Protein AF-A0A7J8XML4-F1 (afdb_monomer_lite)

pLDDT: mean 93.56, std 6.71, range [68.38, 98.56]

Radius of gyration: 16.43 Å; chains: 1; bounding box: 38×36×46 Å

Sequence (123 aa):
MTSSTSIDLNLARKEMVILGTQYAGEMKKGLFSVMHYLMPKRQILSLHSGCNKGIDGDVALFFGLSGTGKTTLSTDHNRYLIGDDEHCWSDYGVSNIEGGCYAKCIDLSREKEPDIWNAIKFG

Secondary structure (DSSP, 8-state):
--SS-EEEEETTTTEEEEES---THHHHHHHHHHHHHHTGGGT-EEEEEEEEE-TTS-EEEEE--TTSSHHHHH--TTSEEEESSEEEEETTEEEES-SS-----TT--TTT-HHHHHH-S--

InterPro domains:
  IPR001272 Phosphoenolpyruvate carboxykinase, ATP-utilising [PF01293] (1-123)
  IPR001272 Phosphoenolpyruvate carboxykinase, ATP-utilising [PTHR30031] (1-123)
  IPR008210 Phosphoenolpyruvate carboxykinase, N-terminal [G3DSA:3.40.449.10] (1-42)
  IPR008210 Phosphoenolpyruvate carboxykinase, N-terminal [SSF68923] (1-42)
  IPR013035 Phosphoenolpyruvate carboxykinase, C-terminal [G3DSA:3.90.228.20] (44-123)
  IPR015994 Phosphoenolpyruvate carboxykinase (ATP), conserved site [PS00532] (81-96)

Structure (mmCIF, N/CA/C/O backbone):
data_AF-A0A7J8XML4-F1
#
_entry.id   AF-A0A7J8XML4-F1
#
loop_
_atom_site.group_PDB
_atom_site.id
_atom_site.type_symbol
_atom_site.label_atom_id
_atom_site.label_alt_id
_atom_site.label_comp_id
_atom_site.label_asym_id
_atom_site.label_entity_id
_atom_site.label_seq_id
_atom_site.pdbx_PDB_ins_code
_atom_site.Cartn_x
_atom_site.Cartn_y
_atom_site.Cartn_z
_atom_site.occupancy
_atom_site.B_iso_or_equiv
_atom_site.auth_seq_id
_atom_site.auth_comp_id
_atom_site.auth_asym_id
_atom_site.auth_atom_id
_atom_site.pdbx_PDB_model_num
ATOM 1 N N . MET A 1 1 ? -8.843 7.989 26.171 1.00 69.69 1 MET A N 1
ATOM 2 C CA . MET A 1 1 ? -8.090 8.244 24.926 1.00 69.69 1 MET A CA 1
ATOM 3 C C . MET A 1 1 ? -6.627 8.442 25.279 1.00 69.69 1 MET A C 1
ATOM 5 O O . MET A 1 1 ? -6.361 9.053 26.306 1.00 69.69 1 MET A O 1
ATOM 9 N N . THR A 1 2 ? -5.709 7.879 24.494 1.00 92.88 2 THR A N 1
ATOM 10 C CA . THR A 1 2 ? -4.253 7.933 24.738 1.00 92.88 2 THR A CA 1
ATOM 11 C C . THR A 1 2 ? -3.593 9.198 24.177 1.00 92.88 2 THR A C 1
ATOM 13 O O . THR A 1 2 ? -2.471 9.511 24.556 1.00 92.88 2 THR A O 1
ATOM 16 N N . SER A 1 3 ? -4.281 9.937 23.298 1.00 96.94 3 SER A N 1
ATOM 17 C CA . SER A 1 3 ? -3.847 11.227 22.749 1.00 96.94 3 SER A CA 1
ATOM 18 C C . SER A 1 3 ? -5.055 12.051 22.267 1.00 96.94 3 SER A C 1
ATOM 20 O O . SER A 1 3 ? -6.198 11.614 22.417 1.00 96.94 3 SER A O 1
ATOM 22 N N . SER A 1 4 ? -4.807 13.226 21.679 1.00 97.06 4 SER A N 1
ATOM 23 C CA . SER A 1 4 ? -5.808 14.020 20.946 1.00 97.06 4 SER A CA 1
ATOM 24 C C . SER A 1 4 ? -6.129 13.479 19.541 1.00 97.06 4 SER A C 1
ATOM 26 O O . SER A 1 4 ? -6.974 14.046 18.854 1.00 97.06 4 SER A O 1
ATOM 28 N N . THR A 1 5 ? -5.453 12.412 19.105 1.00 98.00 5 THR A N 1
ATOM 29 C CA . THR A 1 5 ? -5.635 11.748 17.805 1.00 98.00 5 THR A CA 1
ATOM 30 C C . THR A 1 5 ? -6.314 10.390 17.984 1.00 98.00 5 THR A C 1
ATOM 32 O O . THR A 1 5 ? -5.935 9.625 18.879 1.00 98.00 5 THR A O 1
ATOM 35 N N . SER A 1 6 ? -7.285 10.072 17.124 1.00 97.69 6 SER A N 1
ATOM 36 C CA . SER A 1 6 ? -7.911 8.746 17.043 1.00 97.69 6 SER A CA 1
ATOM 37 C C . SER A 1 6 ? -8.223 8.356 15.598 1.00 97.69 6 SER A C 1
ATOM 39 O O . SER A 1 6 ? -8.556 9.200 14.762 1.00 97.69 6 SER A O 1
ATOM 41 N N . ILE A 1 7 ? -8.081 7.064 15.306 1.00 98.00 7 ILE A N 1
ATOM 42 C CA . ILE A 1 7 ? -8.405 6.449 14.018 1.00 98.00 7 ILE A CA 1
ATOM 43 C C . ILE A 1 7 ? -9.226 5.204 14.341 1.00 98.00 7 ILE A C 1
ATOM 45 O O . ILE A 1 7 ? -8.688 4.200 14.808 1.00 98.00 7 ILE A O 1
ATOM 49 N N . ASP A 1 8 ? -10.535 5.290 14.136 1.00 97.88 8 ASP A N 1
ATOM 50 C CA . ASP A 1 8 ? -11.493 4.292 14.602 1.00 97.88 8 ASP A CA 1
ATOM 51 C C . ASP A 1 8 ? -12.237 3.662 13.417 1.00 97.88 8 ASP A C 1
ATOM 53 O O . ASP A 1 8 ? -12.776 4.360 12.555 1.00 97.88 8 ASP A O 1
ATOM 57 N N . LEU A 1 9 ? -12.292 2.327 13.384 1.00 98.25 9 LEU A N 1
ATOM 58 C CA . LEU A 1 9 ? -13.024 1.544 12.384 1.00 98.25 9 LEU A CA 1
ATOM 59 C C . LEU A 1 9 ? -14.195 0.814 13.046 1.00 98.25 9 LEU A C 1
ATOM 61 O O . LEU A 1 9 ? -13.997 -0.054 13.899 1.00 98.25 9 LEU A O 1
ATOM 65 N N . ASN A 1 10 ? -15.422 1.112 12.619 1.00 98.19 10 ASN A N 1
ATOM 66 C CA . ASN A 1 10 ? -16.615 0.398 13.061 1.00 98.19 10 ASN A CA 1
ATOM 67 C C . ASN A 1 10 ? -17.132 -0.524 11.951 1.00 98.19 10 ASN A C 1
ATOM 69 O O . ASN A 1 10 ? -17.801 -0.086 11.016 1.00 98.19 10 ASN A O 1
ATOM 73 N N . LEU A 1 11 ? -16.863 -1.824 12.080 1.00 96.94 11 LEU A N 1
ATOM 74 C CA . LEU A 1 11 ? -17.228 -2.822 11.067 1.00 96.94 11 LEU A CA 1
ATOM 75 C C . LEU A 1 11 ? -18.743 -3.058 10.950 1.00 96.94 11 LEU A C 1
ATOM 77 O O . LEU A 1 11 ? -19.223 -3.378 9.865 1.00 96.94 11 LEU A O 1
ATOM 81 N N . ALA A 1 12 ? -19.501 -2.894 12.039 1.00 97.56 12 ALA A N 1
ATOM 82 C CA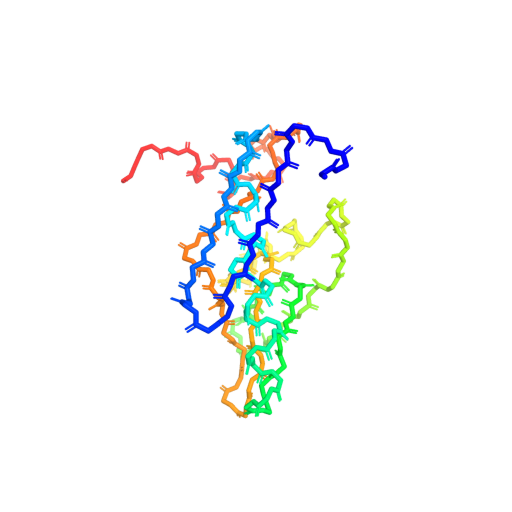 . ALA A 1 12 ? -20.955 -3.070 12.026 1.00 97.56 12 ALA A CA 1
ATOM 83 C C . ALA A 1 12 ? -21.652 -1.911 11.301 1.00 97.56 12 ALA A C 1
ATOM 85 O O . ALA A 1 12 ? -22.562 -2.131 10.503 1.00 97.56 12 ALA A O 1
ATOM 86 N N . ARG A 1 13 ? -21.187 -0.682 11.551 1.00 98.19 13 ARG A N 1
ATOM 87 C CA . ARG A 1 13 ? -21.693 0.539 10.907 1.00 98.19 13 ARG A CA 1
ATOM 88 C C . ARG A 1 13 ? -21.066 0.803 9.538 1.00 98.19 13 ARG A C 1
ATOM 90 O O . ARG A 1 13 ? -21.629 1.570 8.770 1.00 98.19 13 ARG A O 1
ATOM 97 N N . LYS A 1 14 ? -19.954 0.132 9.215 1.00 97.62 14 LYS A N 1
ATOM 98 C CA . LYS A 1 14 ? -19.151 0.332 7.994 1.00 97.62 14 LYS A CA 1
ATOM 99 C C . LYS A 1 14 ? -18.645 1.770 7.869 1.00 97.62 14 LYS A C 1
ATOM 101 O O . LYS A 1 14 ? -18.689 2.368 6.799 1.00 97.62 14 LYS A O 1
ATOM 106 N N . GLU A 1 15 ? -18.167 2.310 8.982 1.00 98.25 15 GLU A N 1
ATOM 107 C CA . GLU A 1 15 ? -17.695 3.689 9.088 1.00 98.25 15 GLU A CA 1
ATOM 108 C C . GLU A 1 15 ? -16.245 3.722 9.574 1.00 98.25 15 GLU A C 1
ATOM 110 O O . GLU A 1 15 ? -15.838 2.915 10.416 1.00 98.25 15 GLU A O 1
ATOM 115 N N . MET A 1 16 ? -15.490 4.690 9.058 1.00 98.31 16 MET A N 1
ATOM 116 C CA . MET A 1 16 ? -14.165 5.063 9.537 1.00 98.31 16 MET A CA 1
ATOM 117 C C . MET A 1 16 ? -14.216 6.510 10.024 1.00 98.31 16 MET A C 1
ATOM 119 O O . MET A 1 16 ? -14.745 7.374 9.324 1.00 98.31 16 MET A O 1
ATOM 123 N N . VAL A 1 17 ? -13.654 6.774 11.199 1.00 98.38 17 VAL A N 1
ATOM 124 C CA . VAL A 1 17 ? -13.543 8.122 11.765 1.00 98.38 17 VAL A CA 1
ATOM 125 C C . VAL A 1 17 ? -12.070 8.427 12.016 1.00 98.38 17 VAL A C 1
ATOM 127 O O . VAL A 1 17 ? -11.371 7.642 12.650 1.00 98.38 17 VAL A O 1
ATOM 130 N N . ILE A 1 18 ? -11.605 9.567 11.504 1.00 98.50 18 ILE A N 1
ATOM 131 C CA . ILE A 1 18 ? -10.236 10.064 11.678 1.00 98.50 18 ILE A CA 1
ATOM 132 C C . ILE A 1 18 ? -10.319 11.419 12.378 1.00 98.50 18 ILE A C 1
ATOM 134 O O . ILE A 1 18 ? -10.941 12.347 11.861 1.00 98.50 18 ILE A O 1
ATOM 138 N N . LEU A 1 19 ? -9.692 11.537 13.547 1.00 98.50 19 LEU A N 1
ATOM 139 C CA . LEU A 1 19 ? -9.645 12.757 14.350 1.00 98.50 19 LEU A CA 1
ATOM 140 C C . LEU A 1 19 ? -8.197 13.082 14.724 1.00 9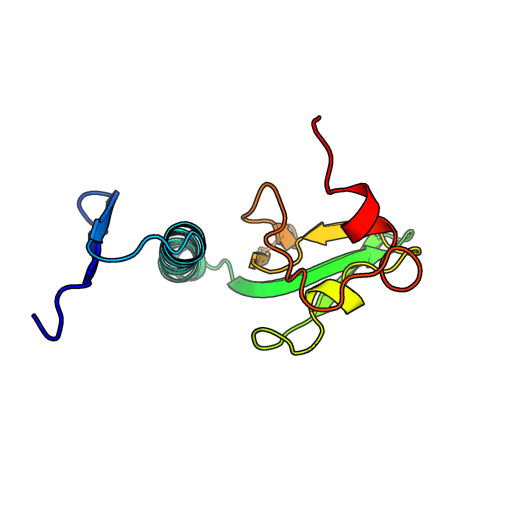8.50 19 LEU A C 1
ATOM 142 O O . LEU A 1 19 ? -7.430 12.196 15.088 1.00 98.50 19 LEU A O 1
ATOM 146 N N . GLY A 1 20 ? -7.828 14.364 14.672 1.00 98.00 20 GLY A N 1
ATOM 147 C CA . GLY A 1 20 ? -6.532 14.852 15.168 1.00 98.00 20 GLY A CA 1
ATOM 148 C C . GLY A 1 20 ? -5.327 14.641 14.242 1.00 98.00 20 GLY A C 1
ATOM 149 O O . GLY A 1 20 ? -4.214 14.978 14.630 1.00 98.00 20 GLY A O 1
ATOM 150 N N . THR A 1 21 ? -5.524 14.155 13.012 1.00 98.25 21 THR A N 1
ATOM 151 C CA . THR A 1 21 ? -4.464 13.995 12.000 1.00 98.25 21 THR A CA 1
ATOM 152 C C . THR A 1 21 ? -4.925 14.470 10.623 1.00 98.25 21 THR A C 1
ATOM 154 O O . THR A 1 21 ? -6.105 14.403 10.289 1.00 98.25 21 THR A O 1
ATOM 157 N N . GLN A 1 22 ? -3.977 14.971 9.831 1.00 98.12 22 GLN A N 1
ATOM 158 C CA . GLN A 1 22 ? -4.176 15.398 8.438 1.00 98.12 22 GLN A CA 1
ATOM 159 C C . GLN A 1 22 ? -3.402 14.508 7.456 1.00 98.12 22 GLN A C 1
ATOM 161 O O . GLN A 1 22 ? -3.298 14.811 6.268 1.00 98.12 22 GLN A O 1
ATOM 166 N N . TYR A 1 23 ? -2.817 13.414 7.945 1.00 97.88 23 TYR A N 1
ATOM 167 C CA . TYR A 1 23 ? -2.048 12.508 7.111 1.00 97.88 23 TYR A CA 1
ATOM 168 C C . TYR A 1 23 ? -2.979 11.643 6.253 1.00 97.88 23 TYR A C 1
ATOM 170 O O . TYR A 1 23 ? -3.703 10.790 6.762 1.00 97.88 23 TYR A O 1
ATOM 178 N N . ALA A 1 24 ? -2.939 11.834 4.932 1.00 97.56 24 ALA A N 1
ATOM 179 C CA . ALA A 1 24 ? -3.819 11.126 3.999 1.00 97.56 24 ALA A CA 1
ATOM 180 C C . ALA A 1 24 ? -3.633 9.598 4.004 1.00 97.56 24 ALA A C 1
ATOM 182 O O . ALA A 1 24 ? -4.571 8.863 3.694 1.00 97.56 24 ALA A O 1
ATOM 183 N N . GLY A 1 25 ? -2.449 9.115 4.399 1.00 96.56 25 GLY A N 1
ATOM 184 C CA . GLY A 1 25 ? -2.168 7.684 4.505 1.00 96.56 25 GLY A CA 1
ATOM 185 C C . GLY A 1 25 ? -3.079 6.950 5.491 1.00 96.56 25 GLY A C 1
ATOM 186 O O . GLY A 1 25 ? -3.307 5.757 5.304 1.00 96.56 25 GLY A O 1
ATOM 187 N N . GLU A 1 26 ? -3.667 7.650 6.468 1.00 98.25 26 GLU A N 1
ATOM 188 C CA . GLU A 1 26 ? -4.653 7.056 7.378 1.00 98.25 26 GLU A CA 1
ATOM 189 C C . GLU A 1 26 ? -5.888 6.567 6.621 1.00 98.25 26 GLU A C 1
ATOM 191 O O . GLU A 1 26 ? -6.323 5.436 6.820 1.00 98.25 26 GLU A O 1
ATOM 196 N N . MET A 1 27 ? -6.410 7.366 5.683 1.00 98.19 27 MET A N 1
ATOM 197 C CA . MET A 1 27 ? -7.573 6.987 4.870 1.00 98.19 27 MET A CA 1
ATOM 198 C C . MET A 1 27 ? -7.291 5.718 4.055 1.00 98.19 27 MET A C 1
ATOM 200 O O . MET A 1 27 ? -8.087 4.778 4.071 1.00 98.19 27 MET A O 1
ATOM 204 N N . LYS A 1 28 ? -6.127 5.675 3.391 1.00 97.38 28 LYS A N 1
ATOM 205 C CA . LYS A 1 28 ? -5.673 4.519 2.604 1.00 97.38 28 LYS A CA 1
ATOM 206 C C . LYS A 1 28 ? -5.552 3.271 3.486 1.00 97.38 28 LYS A C 1
ATOM 208 O O . LYS A 1 28 ? -6.206 2.259 3.238 1.00 97.38 28 LYS A O 1
ATOM 213 N N . LYS A 1 29 ? -4.761 3.350 4.561 1.00 96.69 29 LYS A N 1
ATOM 214 C CA . LYS A 1 29 ? -4.464 2.191 5.417 1.00 96.69 29 LYS A CA 1
ATOM 215 C C . LYS A 1 29 ? -5.648 1.737 6.267 1.00 96.69 29 LYS A C 1
ATOM 217 O O . LYS A 1 29 ? -5.723 0.552 6.602 1.00 96.69 29 LYS A O 1
ATOM 222 N N . GLY A 1 30 ? -6.605 2.615 6.555 1.00 97.56 30 GLY A N 1
ATOM 223 C CA . GLY A 1 30 ? -7.883 2.241 7.152 1.00 97.56 30 GLY A CA 1
ATOM 224 C C . GLY A 1 30 ? -8.686 1.302 6.252 1.00 97.56 30 GLY A C 1
ATOM 225 O O . GLY A 1 30 ? -9.080 0.220 6.693 1.00 97.56 30 GLY A O 1
ATOM 226 N N . LEU A 1 31 ? -8.860 1.656 4.972 1.00 97.38 31 LEU A N 1
ATOM 227 C CA . LEU A 1 31 ? -9.534 0.783 4.004 1.00 97.38 31 LEU A CA 1
ATOM 228 C C . LEU A 1 31 ? -8.759 -0.522 3.791 1.00 97.38 31 LEU A C 1
ATOM 230 O O . LEU A 1 31 ? -9.360 -1.598 3.795 1.00 97.38 31 LEU A O 1
ATOM 234 N N . PHE A 1 32 ? -7.430 -0.450 3.686 1.00 97.75 32 PHE A N 1
ATOM 235 C CA . PHE A 1 32 ? -6.596 -1.645 3.582 1.00 97.75 32 PHE A CA 1
ATOM 236 C C . PHE A 1 32 ? -6.789 -2.588 4.771 1.00 97.75 32 PHE A C 1
ATOM 238 O O . PHE A 1 32 ? -6.926 -3.795 4.587 1.00 97.75 32 PHE A O 1
ATOM 245 N N . SER A 1 33 ? -6.889 -2.048 5.989 1.00 98.06 33 SER A N 1
ATOM 246 C CA . SER A 1 33 ? -7.153 -2.831 7.204 1.00 98.06 33 SER A CA 1
ATOM 247 C C . SER A 1 33 ? -8.508 -3.542 7.143 1.00 98.06 33 SER A C 1
ATOM 249 O O . SER A 1 33 ? -8.618 -4.706 7.536 1.00 98.06 33 SER A O 1
ATOM 251 N N . VAL A 1 34 ? -9.538 -2.889 6.590 1.00 98.00 34 VAL A N 1
ATOM 252 C CA . VAL A 1 34 ? -10.847 -3.518 6.341 1.00 98.00 34 VAL A CA 1
ATOM 253 C C . VAL A 1 34 ? -10.719 -4.656 5.326 1.00 98.00 34 VAL A C 1
ATOM 255 O O . VAL A 1 34 ? -11.260 -5.740 5.557 1.00 98.00 34 VAL A O 1
ATOM 258 N N . MET A 1 35 ? -9.970 -4.460 4.238 1.00 97.94 35 MET A N 1
ATOM 259 C CA . MET A 1 35 ? -9.705 -5.515 3.251 1.00 97.94 35 MET A CA 1
ATOM 260 C C . MET A 1 35 ? -8.945 -6.688 3.876 1.00 97.94 35 MET A C 1
ATOM 262 O O . MET A 1 35 ? -9.324 -7.840 3.668 1.00 97.94 35 MET A O 1
ATOM 266 N N . HIS A 1 36 ? -7.959 -6.407 4.727 1.00 97.38 36 HIS A N 1
ATOM 267 C CA . HIS A 1 36 ? -7.192 -7.415 5.458 1.00 97.38 36 HIS A CA 1
ATOM 268 C C . HIS A 1 36 ? -8.049 -8.241 6.429 1.00 97.38 36 HIS A C 1
ATOM 270 O O . HIS A 1 36 ? -7.736 -9.394 6.716 1.00 97.38 36 HIS A O 1
ATOM 276 N N . TYR A 1 37 ? -9.166 -7.689 6.906 1.00 97.81 37 TYR A N 1
ATOM 277 C CA . TYR A 1 37 ? -10.138 -8.413 7.724 1.00 97.81 37 TYR A CA 1
ATOM 278 C C . TYR A 1 37 ? -11.160 -9.205 6.890 1.00 97.81 37 TYR A C 1
ATOM 280 O O . TYR A 1 37 ? -11.498 -10.345 7.224 1.00 97.81 37 TYR A O 1
ATOM 288 N N . LEU A 1 38 ? -11.698 -8.603 5.825 1.00 97.94 38 LEU A N 1
ATOM 289 C CA . LEU A 1 38 ? -12.806 -9.173 5.051 1.00 97.94 38 LEU A CA 1
ATOM 290 C C . LEU A 1 38 ? -12.359 -10.218 4.025 1.00 97.94 38 LEU A C 1
ATOM 292 O O . LEU A 1 38 ? -13.086 -11.189 3.813 1.00 97.94 38 LEU A O 1
ATOM 296 N N . MET A 1 39 ? -11.207 -10.031 3.380 1.00 98.31 39 MET A N 1
ATOM 297 C CA . MET A 1 39 ? -10.759 -10.905 2.290 1.00 98.31 39 MET A CA 1
ATOM 298 C C . MET A 1 39 ? -10.402 -12.316 2.774 1.00 98.31 39 MET A C 1
ATOM 300 O O . MET A 1 39 ? -10.946 -13.270 2.209 1.00 98.31 39 MET A O 1
ATOM 304 N N . PRO A 1 40 ? -9.647 -12.506 3.876 1.00 98.06 40 PRO A N 1
ATOM 305 C CA . PRO A 1 40 ? -9.346 -13.853 4.365 1.00 98.06 40 PRO A CA 1
ATOM 306 C C . PRO A 1 40 ? -10.595 -14.652 4.763 1.00 98.06 40 PRO A C 1
ATOM 308 O O . PRO A 1 40 ? -10.658 -15.862 4.558 1.00 98.06 40 PRO A O 1
ATOM 311 N N . LYS A 1 41 ? -11.652 -13.983 5.247 1.00 97.75 41 LYS A N 1
ATOM 312 C CA . LYS A 1 41 ? -12.949 -14.631 5.534 1.00 97.75 41 LYS A CA 1
ATOM 313 C C . LYS A 1 41 ? -13.630 -15.198 4.288 1.00 97.75 41 LYS A C 1
ATOM 315 O O . LYS A 1 41 ? -14.495 -16.059 4.411 1.00 97.75 41 LYS A O 1
ATOM 320 N N . ARG A 1 42 ? -13.253 -14.713 3.106 1.00 97.88 42 ARG A N 1
ATOM 321 C CA . ARG A 1 42 ? -13.715 -15.177 1.795 1.00 97.88 42 ARG A CA 1
ATOM 322 C C . ARG A 1 42 ? -12.688 -16.071 1.095 1.00 97.88 42 ARG A C 1
ATOM 324 O O . ARG A 1 42 ? -12.841 -16.311 -0.092 1.00 97.88 42 ARG A O 1
ATOM 331 N N . GLN A 1 43 ? -11.662 -16.543 1.813 1.00 98.06 43 GLN A N 1
ATOM 332 C CA . GLN A 1 43 ? -10.542 -17.313 1.254 1.00 98.06 43 GLN A CA 1
ATOM 333 C C . GLN A 1 43 ? -9.747 -16.544 0.180 1.00 98.06 43 GLN A C 1
ATOM 335 O O . GLN A 1 43 ? -9.172 -17.139 -0.722 1.00 98.06 43 GLN A O 1
ATOM 340 N N . ILE A 1 44 ? -9.698 -15.212 0.286 1.00 98.56 44 ILE A N 1
ATOM 341 C CA . ILE A 1 44 ? -8.885 -14.348 -0.577 1.00 98.56 44 ILE A CA 1
ATOM 342 C C . ILE A 1 44 ? -7.724 -13.804 0.252 1.00 98.56 44 ILE A C 1
ATOM 344 O O . ILE A 1 44 ? -7.923 -13.238 1.331 1.00 98.56 44 ILE A O 1
ATOM 348 N N . LEU A 1 45 ? -6.504 -13.954 -0.253 1.00 98.06 45 LEU A N 1
ATOM 349 C CA . LEU A 1 45 ? -5.298 -13.501 0.424 1.00 98.06 45 LEU A CA 1
ATOM 350 C C . LEU A 1 45 ? -5.049 -12.019 0.119 1.00 98.06 45 LEU A C 1
ATOM 352 O O . LEU A 1 45 ? -4.658 -11.658 -0.984 1.00 98.06 45 LEU A O 1
ATOM 356 N N . SER A 1 46 ? -5.261 -11.146 1.097 1.00 97.56 46 SER A N 1
ATOM 357 C CA . SER A 1 46 ? -4.876 -9.731 1.017 1.00 97.56 46 SER A CA 1
ATOM 358 C C . SER A 1 46 ? -3.395 -9.536 1.353 1.00 97.56 46 SER A C 1
ATOM 360 O O . SER A 1 46 ? -2.921 -10.087 2.347 1.00 97.56 46 SER A O 1
ATOM 362 N N . LEU A 1 47 ? -2.684 -8.714 0.584 1.00 96.19 47 LEU A N 1
ATOM 363 C CA . LEU A 1 47 ? -1.228 -8.574 0.611 1.00 96.19 47 LEU A CA 1
ATOM 364 C C . LEU A 1 47 ? -0.804 -7.101 0.649 1.00 96.19 47 LEU A C 1
ATOM 366 O O . LEU A 1 47 ? -1.405 -6.258 -0.012 1.00 96.19 47 LEU A O 1
ATOM 370 N N . HIS A 1 48 ? 0.256 -6.813 1.407 1.00 95.19 48 HIS A N 1
ATOM 371 C CA . HIS A 1 48 ? 0.966 -5.531 1.382 1.00 95.19 48 HIS A CA 1
ATOM 372 C C . HIS A 1 48 ? 2.227 -5.704 0.525 1.00 95.19 48 HIS A C 1
ATOM 374 O O . HIS A 1 48 ? 3.260 -6.182 1.010 1.00 95.19 48 HIS A O 1
ATOM 380 N N . SER A 1 49 ? 2.120 -5.390 -0.762 1.00 94.75 49 SER A N 1
ATOM 381 C CA . SER A 1 49 ? 3.105 -5.734 -1.788 1.00 94.75 49 SER A CA 1
ATOM 382 C C . SER A 1 49 ? 3.075 -4.756 -2.959 1.00 94.75 49 SER A C 1
ATOM 384 O O . SER A 1 49 ? 2.029 -4.219 -3.277 1.00 94.75 49 SER A O 1
ATOM 386 N N . GLY A 1 50 ? 4.199 -4.586 -3.655 1.00 94.38 50 GLY A N 1
ATOM 387 C CA . GLY A 1 50 ? 4.171 -4.114 -5.042 1.00 94.38 50 GLY A CA 1
ATOM 388 C C . GLY A 1 50 ? 3.842 -5.277 -5.978 1.00 94.38 50 GLY A C 1
ATOM 389 O O . GLY A 1 50 ? 4.133 -6.428 -5.644 1.00 94.38 50 GLY A O 1
ATOM 390 N N . CYS A 1 51 ? 3.266 -5.011 -7.147 1.00 96.56 51 CYS A N 1
ATOM 391 C CA . CYS A 1 51 ? 2.929 -6.047 -8.118 1.00 96.56 51 CYS A CA 1
ATOM 392 C C . CYS A 1 51 ? 3.035 -5.546 -9.559 1.00 96.56 51 CYS A C 1
ATOM 394 O O . CYS A 1 51 ? 2.557 -4.458 -9.893 1.00 96.56 51 CYS A O 1
ATOM 396 N N . ASN A 1 52 ? 3.614 -6.370 -10.429 1.00 96.56 52 ASN A N 1
ATOM 397 C CA . ASN A 1 52 ? 3.665 -6.118 -11.864 1.00 96.56 52 ASN A CA 1
ATOM 398 C C . ASN A 1 52 ? 3.530 -7.415 -12.674 1.00 96.56 52 ASN A C 1
ATOM 400 O O . ASN A 1 52 ? 3.634 -8.527 -12.146 1.00 96.56 52 ASN A O 1
ATOM 404 N N . LYS A 1 53 ? 3.285 -7.254 -13.973 1.00 97.31 53 LYS A N 1
ATOM 405 C CA . LYS A 1 53 ? 3.088 -8.335 -14.937 1.00 97.31 53 LYS A CA 1
ATOM 406 C C . LYS A 1 53 ? 4.070 -8.205 -16.095 1.00 97.31 53 LYS A C 1
ATOM 408 O O . LYS A 1 53 ? 4.188 -7.129 -16.677 1.00 97.31 53 LYS A O 1
ATOM 413 N N . GLY A 1 54 ? 4.745 -9.290 -16.445 1.00 96.44 54 GLY A N 1
ATOM 414 C CA . GLY A 1 54 ? 5.597 -9.354 -17.625 1.00 96.44 54 GLY A CA 1
ATOM 415 C C . GLY A 1 54 ? 4.785 -9.359 -18.917 1.00 96.44 54 GLY A C 1
ATOM 416 O O . GLY A 1 54 ? 3.557 -9.497 -18.913 1.00 96.44 54 GLY A O 1
ATOM 417 N N . ILE A 1 55 ? 5.485 -9.205 -20.038 1.00 93.94 55 ILE A N 1
ATOM 418 C CA . ILE A 1 55 ? 4.879 -9.206 -21.377 1.00 93.94 55 ILE A CA 1
ATOM 419 C C . ILE A 1 55 ? 4.206 -10.557 -21.663 1.00 93.94 55 ILE A C 1
ATOM 421 O O . ILE A 1 55 ? 3.099 -10.586 -22.197 1.00 93.94 55 ILE A O 1
ATOM 425 N N . ASP A 1 56 ? 4.814 -11.652 -21.201 1.00 95.19 56 ASP A N 1
ATOM 426 C CA . ASP A 1 56 ? 4.305 -13.020 -21.362 1.00 95.19 56 ASP A CA 1
ATOM 427 C C . ASP A 1 56 ? 3.249 -13.407 -20.306 1.00 95.19 56 ASP A C 1
ATOM 429 O O . ASP A 1 56 ? 2.751 -14.532 -20.286 1.00 95.19 56 ASP A O 1
ATOM 433 N N . GLY A 1 57 ? 2.867 -12.467 -19.435 1.00 94.25 57 GLY A N 1
ATOM 434 C CA . GLY A 1 57 ? 1.780 -12.633 -18.471 1.00 94.25 57 GLY A CA 1
ATOM 435 C C . GLY A 1 57 ? 2.187 -13.161 -17.094 1.00 94.25 57 GLY A C 1
ATOM 436 O O . GLY A 1 57 ? 1.319 -13.284 -16.231 1.00 94.25 57 GLY A O 1
ATOM 437 N N . ASP A 1 58 ? 3.471 -13.426 -16.849 1.00 95.88 58 ASP A N 1
ATOM 438 C CA . ASP A 1 58 ? 3.983 -13.801 -15.530 1.00 95.88 58 ASP A CA 1
ATOM 439 C C . ASP A 1 58 ? 3.799 -12.656 -14.520 1.00 95.88 58 ASP A C 1
ATOM 441 O O . ASP A 1 58 ? 4.074 -11.494 -14.815 1.00 95.88 58 ASP A O 1
ATOM 445 N N . VAL A 1 59 ? 3.328 -12.972 -13.314 1.00 97.19 59 VAL A N 1
ATOM 446 C CA . VAL A 1 59 ? 3.052 -11.984 -12.260 1.00 97.19 59 VAL A CA 1
ATOM 447 C C . VAL A 1 59 ? 4.109 -12.087 -11.167 1.00 97.19 59 VAL A C 1
ATOM 449 O O . VAL A 1 59 ? 4.413 -13.182 -10.697 1.00 97.19 59 VAL A O 1
ATOM 452 N N . ALA A 1 60 ? 4.635 -10.941 -10.732 1.00 96.56 60 ALA A N 1
ATOM 453 C CA . ALA A 1 60 ? 5.573 -10.847 -9.618 1.00 96.56 60 ALA A CA 1
ATOM 454 C C . ALA A 1 60 ? 4.986 -10.007 -8.475 1.00 96.56 60 ALA A C 1
ATOM 456 O O . ALA A 1 60 ? 4.307 -9.005 -8.709 1.00 96.56 60 ALA A O 1
ATOM 457 N N . LEU A 1 61 ? 5.267 -10.421 -7.237 1.00 95.81 61 LEU A N 1
ATOM 458 C CA . LEU A 1 61 ? 4.867 -9.747 -6.000 1.00 95.81 61 LEU A CA 1
ATOM 459 C C . LEU A 1 61 ? 6.112 -9.382 -5.189 1.00 95.81 61 LEU A C 1
ATOM 461 O O . LEU A 1 61 ? 6.984 -10.219 -4.959 1.00 95.81 61 LEU A O 1
ATOM 465 N N . PHE A 1 62 ? 6.169 -8.141 -4.716 1.00 94.56 62 PHE A N 1
ATOM 466 C CA . PHE A 1 62 ? 7.306 -7.576 -3.993 1.00 94.56 62 PHE A CA 1
ATOM 467 C C . PHE A 1 62 ? 6.879 -7.218 -2.572 1.00 94.56 62 PHE A C 1
ATOM 469 O O . PHE A 1 62 ? 6.274 -6.171 -2.340 1.00 94.56 62 PHE A O 1
ATOM 476 N N . PHE A 1 63 ? 7.185 -8.085 -1.610 1.00 92.25 63 PHE A N 1
ATOM 477 C CA . PHE A 1 63 ? 6.912 -7.827 -0.197 1.00 92.25 63 PHE A CA 1
ATOM 478 C C . PHE A 1 63 ? 7.974 -6.927 0.423 1.00 92.25 63 PHE A C 1
ATOM 480 O O . PHE A 1 63 ? 9.160 -7.028 0.116 1.00 92.25 63 PHE A O 1
ATOM 487 N N . GLY A 1 64 ? 7.553 -6.060 1.338 1.00 81.06 64 GLY A N 1
ATOM 488 C CA . GLY A 1 64 ? 8.469 -5.161 2.025 1.00 81.06 64 GLY A CA 1
ATOM 489 C C . GLY A 1 64 ? 7.756 -4.108 2.861 1.00 81.06 64 GLY A C 1
ATOM 490 O O . GLY A 1 64 ? 6.585 -3.793 2.641 1.00 81.06 64 GLY A O 1
ATOM 491 N N . LEU A 1 65 ? 8.463 -3.540 3.832 1.00 77.19 65 LEU A N 1
ATOM 492 C CA . LEU A 1 65 ? 7.952 -2.424 4.625 1.00 77.19 65 LEU A CA 1
ATOM 493 C C . LEU A 1 65 ? 8.022 -1.108 3.829 1.00 77.19 65 LEU A C 1
ATOM 495 O O . LEU A 1 65 ? 8.445 -1.056 2.671 1.00 77.19 65 LEU A O 1
ATOM 499 N N . SER A 1 66 ? 7.536 -0.016 4.418 1.00 69.06 66 SER A N 1
ATOM 500 C CA . SER A 1 66 ? 7.602 1.298 3.770 1.00 69.06 66 SER A CA 1
ATOM 501 C C . SER A 1 66 ? 9.061 1.722 3.582 1.00 69.06 66 SER A C 1
ATOM 503 O O . SER A 1 66 ? 9.816 1.789 4.546 1.00 69.06 66 SER A O 1
ATOM 505 N N . GLY A 1 67 ? 9.456 2.052 2.348 1.00 70.44 67 GLY A N 1
ATOM 506 C CA . GLY A 1 67 ? 10.828 2.466 2.024 1.00 70.44 67 GLY A CA 1
ATOM 507 C C . GLY A 1 67 ? 11.819 1.336 1.726 1.00 70.44 67 GLY A C 1
ATOM 508 O O . GLY A 1 67 ? 12.999 1.624 1.593 1.00 70.44 67 GLY A O 1
ATOM 509 N N . THR A 1 68 ? 11.380 0.081 1.577 1.00 79.75 68 THR A N 1
ATOM 510 C CA . THR A 1 68 ? 12.272 -1.045 1.218 1.00 79.75 68 THR A CA 1
ATOM 511 C C . THR A 1 68 ? 12.289 -1.358 -0.286 1.00 79.75 68 THR A C 1
ATOM 513 O O . THR A 1 68 ? 12.605 -2.476 -0.673 1.00 79.75 68 THR A O 1
ATOM 516 N N . GLY A 1 69 ? 11.894 -0.406 -1.141 1.00 75.88 69 GLY A N 1
ATOM 517 C CA . GLY A 1 69 ? 11.996 -0.538 -2.602 1.00 75.88 69 GLY A CA 1
ATOM 518 C C . GLY A 1 69 ? 10.812 -1.189 -3.329 1.00 75.88 69 GLY A C 1
ATOM 519 O O . GLY A 1 69 ? 10.922 -1.404 -4.528 1.00 75.88 69 GLY A O 1
ATOM 520 N N . LYS A 1 70 ? 9.672 -1.470 -2.673 1.00 83.69 70 LYS A N 1
ATOM 521 C CA . LYS A 1 70 ? 8.484 -2.061 -3.338 1.00 83.69 70 LYS A CA 1
ATOM 522 C C . LYS A 1 70 ? 8.044 -1.282 -4.584 1.00 83.69 70 LYS A C 1
ATOM 524 O O . LYS A 1 70 ? 7.922 -1.856 -5.662 1.00 83.69 70 LYS A O 1
ATOM 529 N N . THR A 1 71 ? 7.831 0.026 -4.434 1.00 78.81 71 THR A N 1
ATOM 530 C CA . THR A 1 71 ? 7.378 0.917 -5.513 1.00 78.81 71 THR A CA 1
ATOM 531 C C . THR A 1 71 ? 8.417 0.996 -6.631 1.00 78.81 71 THR A C 1
ATOM 533 O O . THR A 1 71 ? 8.084 0.822 -7.798 1.00 78.81 71 THR A O 1
ATOM 536 N N . THR A 1 72 ? 9.692 1.154 -6.272 1.00 79.94 72 THR A N 1
ATOM 537 C CA . THR A 1 72 ? 10.797 1.228 -7.236 1.00 79.94 72 THR A CA 1
ATOM 538 C C . THR A 1 72 ? 10.936 -0.064 -8.048 1.00 79.94 72 THR A C 1
ATOM 540 O O . THR A 1 72 ? 11.056 -0.005 -9.262 1.00 79.94 72 THR A O 1
ATOM 543 N N . LEU A 1 73 ? 10.863 -1.237 -7.406 1.00 82.69 73 LEU A N 1
ATOM 544 C CA . LEU A 1 73 ? 11.011 -2.536 -8.080 1.00 82.69 73 LEU A CA 1
ATOM 545 C C . LEU A 1 73 ? 9.768 -2.959 -8.873 1.00 82.69 73 LEU A C 1
ATOM 547 O O . LEU A 1 73 ? 9.879 -3.688 -9.855 1.00 82.69 73 LEU A O 1
ATOM 551 N N . SER A 1 74 ? 8.577 -2.527 -8.453 1.00 83.00 74 SER A N 1
ATOM 552 C CA . SER A 1 74 ? 7.345 -2.800 -9.202 1.00 83.00 74 SER A CA 1
ATOM 553 C C . SER A 1 74 ? 7.210 -1.919 -10.448 1.00 83.00 74 SER A C 1
ATOM 555 O O . SER A 1 74 ? 6.600 -2.364 -11.422 1.00 83.00 74 SER A O 1
ATOM 557 N N . THR A 1 75 ? 7.840 -0.740 -10.461 1.00 82.81 75 THR A N 1
ATOM 558 C CA . THR A 1 75 ? 7.869 0.207 -11.592 1.00 82.81 75 THR A CA 1
ATOM 559 C C . THR A 1 75 ? 9.048 -0.084 -12.532 1.00 82.81 75 THR A C 1
ATOM 561 O O . THR A 1 75 ? 9.900 0.762 -12.784 1.00 82.81 75 THR A O 1
ATOM 564 N N . ASP A 1 76 ? 9.124 -1.320 -13.024 1.00 86.62 76 ASP A N 1
ATOM 565 C CA . ASP A 1 76 ? 10.107 -1.733 -14.032 1.00 86.62 76 ASP A CA 1
ATOM 566 C C . ASP A 1 76 ? 9.589 -1.386 -15.435 1.00 86.62 76 ASP A C 1
ATOM 568 O O . ASP A 1 76 ? 8.492 -1.801 -15.807 1.00 86.62 76 ASP A O 1
ATOM 572 N N . HIS A 1 77 ? 10.387 -0.678 -16.238 1.00 84.44 77 HIS A N 1
ATOM 573 C CA . HIS A 1 77 ? 10.034 -0.279 -17.606 1.00 84.44 77 HIS A CA 1
ATOM 574 C C . HIS A 1 77 ? 9.687 -1.448 -18.544 1.00 84.44 77 HIS A C 1
ATOM 576 O O . HIS A 1 77 ? 8.990 -1.249 -19.538 1.00 84.44 77 HIS A O 1
ATOM 582 N N . ASN A 1 78 ? 10.158 -2.663 -18.255 1.00 90.69 78 ASN A N 1
ATOM 583 C CA . ASN A 1 78 ? 9.882 -3.851 -19.066 1.00 90.69 78 ASN A CA 1
ATOM 584 C C . ASN A 1 78 ? 8.618 -4.602 -18.623 1.00 90.69 78 ASN A C 1
ATOM 586 O O . ASN A 1 78 ? 8.321 -5.677 -19.154 1.00 90.69 78 ASN A O 1
ATOM 590 N N . ARG A 1 79 ? 7.892 -4.093 -17.620 1.00 94.69 79 ARG A N 1
ATOM 591 C CA . ARG A 1 79 ? 6.740 -4.769 -17.016 1.00 94.69 79 ARG A CA 1
ATOM 592 C C . ARG A 1 79 ? 5.569 -3.807 -16.849 1.00 94.69 79 ARG A C 1
ATOM 594 O O . ARG A 1 79 ? 5.724 -2.611 -16.639 1.00 94.69 79 ARG A O 1
ATOM 601 N N . TYR A 1 80 ? 4.360 -4.348 -16.916 1.00 94.00 80 TYR A N 1
ATOM 602 C CA . TYR A 1 80 ? 3.138 -3.590 -16.679 1.00 94.00 80 TYR A CA 1
ATOM 603 C C . TYR A 1 80 ? 2.842 -3.535 -15.181 1.00 94.00 80 TYR A C 1
ATOM 605 O O . TYR A 1 80 ? 2.638 -4.574 -14.548 1.00 94.00 80 TYR A O 1
ATOM 613 N N . LEU A 1 81 ? 2.791 -2.331 -14.612 1.00 94.81 81 LEU A N 1
ATOM 614 C CA . LEU A 1 81 ? 2.414 -2.125 -13.214 1.00 94.81 81 LEU A CA 1
ATOM 615 C C . LEU A 1 81 ? 0.966 -2.584 -12.970 1.00 94.81 81 LEU A C 1
ATOM 617 O O . LEU A 1 81 ? 0.055 -2.191 -13.698 1.00 94.81 81 LEU A O 1
ATOM 621 N N . ILE A 1 82 ? 0.754 -3.393 -11.928 1.00 96.25 82 ILE A N 1
ATOM 622 C CA . ILE A 1 82 ? -0.586 -3.735 -11.420 1.00 96.25 82 ILE A CA 1
ATOM 623 C C . ILE A 1 82 ? -0.951 -2.798 -10.260 1.00 96.25 82 ILE A C 1
ATOM 625 O O . ILE A 1 82 ? -2.065 -2.284 -10.207 1.00 96.25 82 ILE A O 1
ATOM 629 N N . GLY A 1 83 ? -0.015 -2.569 -9.337 1.00 95.31 83 GLY A N 1
ATOM 630 C CA . GLY A 1 83 ? -0.141 -1.622 -8.225 1.00 95.31 83 GLY A CA 1
ATOM 631 C C . GLY A 1 83 ? 1.108 -1.644 -7.345 1.00 95.31 83 GLY A C 1
ATOM 632 O O . GLY A 1 83 ? 1.882 -2.599 -7.413 1.00 95.31 83 GLY A O 1
ATOM 633 N N . ASP A 1 84 ? 1.324 -0.619 -6.529 1.00 91.69 84 ASP A N 1
ATOM 634 C CA . ASP A 1 84 ? 2.583 -0.434 -5.796 1.00 91.69 84 ASP A CA 1
ATOM 635 C C . ASP A 1 84 ? 2.551 -0.888 -4.329 1.00 91.69 84 ASP A C 1
ATOM 637 O O . ASP A 1 84 ? 3.624 -1.054 -3.738 1.00 91.69 84 ASP A O 1
ATOM 641 N N . ASP A 1 85 ? 1.367 -1.099 -3.741 1.00 93.50 85 ASP A N 1
ATOM 642 C CA . ASP A 1 85 ? 1.275 -1.293 -2.290 1.00 93.50 85 ASP A CA 1
ATOM 643 C C . ASP A 1 85 ? 0.230 -2.320 -1.805 1.00 93.50 85 ASP A C 1
ATOM 645 O O . ASP A 1 85 ? 0.524 -3.052 -0.857 1.00 93.50 85 ASP A O 1
ATOM 649 N N . GLU A 1 86 ? -0.973 -2.406 -2.389 1.00 95.62 86 GLU A N 1
ATOM 650 C CA . GLU A 1 86 ? -2.076 -3.194 -1.803 1.00 95.62 86 GLU A CA 1
ATOM 651 C C . GLU A 1 86 ? -2.797 -4.108 -2.813 1.00 95.62 86 GLU A C 1
ATOM 653 O O . GLU A 1 86 ? -3.476 -3.648 -3.733 1.00 95.62 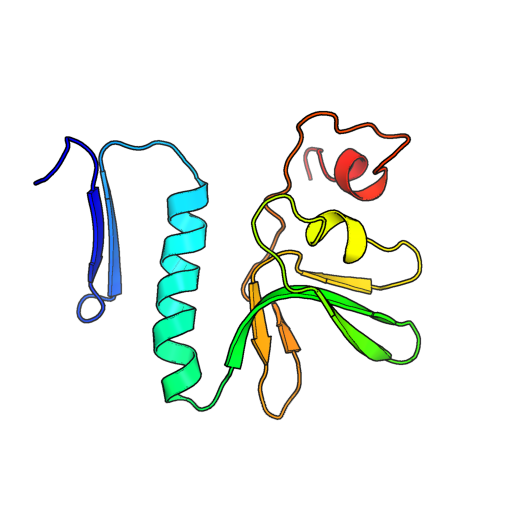86 GLU A O 1
ATOM 658 N N . HIS A 1 87 ? -2.730 -5.430 -2.603 1.00 97.81 87 HIS A N 1
ATOM 659 C CA . HIS A 1 87 ? -3.291 -6.422 -3.536 1.00 97.81 87 HIS A CA 1
ATOM 660 C C . HIS A 1 87 ? -4.156 -7.479 -2.852 1.00 97.81 87 HIS A C 1
ATOM 662 O O . HIS A 1 87 ? -4.043 -7.742 -1.656 1.00 97.81 87 HIS A O 1
ATOM 668 N N . CYS A 1 88 ? -5.006 -8.129 -3.641 1.00 98.19 88 CYS A N 1
ATOM 669 C CA . CYS A 1 88 ? -5.704 -9.361 -3.282 1.00 98.19 88 CYS A CA 1
ATOM 670 C C . CYS A 1 88 ? -5.306 -10.478 -4.242 1.00 98.19 88 CYS A C 1
ATOM 672 O O . CYS A 1 88 ? -5.266 -10.260 -5.449 1.00 98.19 88 CYS A O 1
ATOM 674 N N . TRP A 1 89 ? -5.068 -11.675 -3.716 1.00 98.31 89 TRP A N 1
ATOM 675 C CA . TRP A 1 89 ? -4.812 -12.887 -4.480 1.00 98.31 89 TRP A CA 1
ATOM 676 C C . TRP A 1 89 ? -5.944 -13.888 -4.232 1.00 98.31 89 TRP A C 1
ATOM 678 O O . TRP A 1 89 ? -6.174 -14.332 -3.106 1.00 98.31 89 TRP A O 1
ATOM 688 N N . SER A 1 90 ? -6.677 -14.198 -5.300 1.00 97.75 90 SER A N 1
ATOM 689 C CA . SER A 1 90 ? -7.768 -15.178 -5.341 1.00 97.75 90 SER A CA 1
ATOM 690 C C . SER A 1 90 ? -7.470 -16.297 -6.346 1.00 97.75 90 SER A C 1
ATOM 692 O O . SER A 1 90 ? -6.459 -16.254 -7.048 1.00 97.75 90 SER A O 1
ATOM 694 N N . ASP A 1 91 ? -8.397 -17.240 -6.500 1.00 97.56 91 ASP A N 1
ATOM 695 C CA . ASP A 1 91 ? -8.315 -18.303 -7.513 1.00 97.56 91 ASP A CA 1
ATOM 696 C C . ASP A 1 91 ? -8.241 -17.773 -8.959 1.00 97.56 91 ASP A C 1
ATOM 698 O O . ASP A 1 91 ? -7.784 -18.474 -9.858 1.00 97.56 91 ASP A O 1
ATOM 702 N N . TYR A 1 92 ? -8.650 -16.521 -9.189 1.00 95.81 92 TYR A N 1
ATOM 703 C CA . TYR A 1 92 ? -8.612 -15.866 -10.502 1.00 95.81 92 TYR A CA 1
ATOM 704 C C . TYR A 1 92 ? -7.343 -15.029 -10.734 1.00 95.81 92 TYR A C 1
ATOM 706 O O . TYR A 1 92 ? -7.203 -14.410 -11.788 1.00 95.81 92 TYR A O 1
ATOM 714 N N . GLY A 1 93 ? -6.426 -14.990 -9.763 1.00 96.31 93 GLY A N 1
ATOM 715 C CA . GLY A 1 93 ? -5.175 -14.234 -9.832 1.00 96.31 93 GLY A CA 1
ATOM 716 C C . GLY A 1 93 ? -5.110 -13.050 -8.867 1.00 96.31 93 GLY A C 1
ATOM 717 O O . GLY A 1 93 ? -5.802 -13.017 -7.843 1.00 96.31 93 GLY A O 1
ATOM 718 N N . VAL A 1 94 ? -4.228 -12.099 -9.190 1.00 97.88 94 VAL A N 1
ATOM 719 C CA . VAL A 1 94 ? -3.904 -10.932 -8.356 1.00 97.88 94 VAL A CA 1
ATOM 720 C C . VAL A 1 94 ? -4.618 -9.683 -8.873 1.00 97.88 94 VAL A C 1
ATOM 722 O O . VAL A 1 94 ? -4.532 -9.360 -10.057 1.00 97.88 94 VAL A O 1
ATOM 725 N N . SER A 1 95 ? -5.284 -8.952 -7.982 1.00 97.00 95 SER A N 1
ATOM 726 C CA . SER A 1 95 ? -5.954 -7.680 -8.272 1.00 97.00 95 SER A CA 1
ATOM 727 C C . SER A 1 95 ? -5.451 -6.565 -7.361 1.00 97.00 95 SER A C 1
ATOM 729 O O . SER A 1 95 ? -5.221 -6.792 -6.171 1.00 97.00 95 SER A O 1
ATOM 731 N N . ASN A 1 96 ? -5.341 -5.350 -7.896 1.00 97.56 96 ASN A N 1
ATOM 732 C CA . ASN A 1 96 ? -5.084 -4.153 -7.100 1.00 97.56 96 ASN A CA 1
ATOM 733 C C . ASN A 1 96 ? -6.342 -3.757 -6.305 1.00 97.56 96 ASN A C 1
ATOM 735 O O . ASN A 1 96 ? -7.458 -3.873 -6.815 1.00 97.56 96 ASN A O 1
ATOM 739 N N . ILE A 1 97 ? -6.163 -3.323 -5.058 1.00 97.50 97 ILE A N 1
ATOM 740 C CA . ILE A 1 97 ? -7.236 -2.731 -4.242 1.00 97.50 97 ILE A CA 1
ATOM 741 C C . ILE A 1 97 ? -7.426 -1.251 -4.615 1.00 97.50 97 ILE A C 1
ATOM 743 O O . ILE A 1 97 ? -8.525 -0.707 -4.500 1.00 97.50 97 ILE A O 1
ATOM 747 N N . GLU A 1 98 ? -6.355 -0.605 -5.067 1.00 96.56 98 GLU A N 1
ATOM 748 C CA . GLU A 1 98 ? -6.265 0.834 -5.279 1.00 96.56 98 GLU A CA 1
ATOM 749 C C . GLU A 1 98 ? -6.576 1.244 -6.726 1.00 96.56 98 GLU A C 1
ATOM 751 O O . GLU A 1 98 ? -6.512 0.445 -7.660 1.00 96.56 98 GLU A O 1
ATOM 756 N N . GLY A 1 99 ? -6.866 2.534 -6.911 1.00 95.00 99 GLY A N 1
ATOM 757 C CA . GLY A 1 99 ? -6.995 3.180 -8.225 1.00 95.00 99 GLY A CA 1
ATOM 758 C C . GLY A 1 99 ? -5.857 4.156 -8.550 1.00 95.00 99 GLY A C 1
ATOM 759 O O . GLY A 1 99 ? -5.986 4.954 -9.472 1.00 95.00 99 GLY A O 1
ATOM 760 N N . GLY A 1 100 ? -4.775 4.144 -7.771 1.00 94.00 100 GLY A N 1
ATOM 761 C CA . GLY A 1 100 ? -3.632 5.047 -7.905 1.00 94.00 100 GLY A CA 1
ATOM 762 C C . GLY A 1 100 ? -2.458 4.591 -7.038 1.00 94.00 100 GLY A C 1
ATOM 763 O O . GLY A 1 100 ? -2.532 3.529 -6.425 1.00 94.00 100 GLY A O 1
ATOM 764 N N . CYS A 1 101 ? -1.402 5.404 -6.978 1.00 91.88 101 CYS A N 1
ATOM 765 C CA . CYS A 1 101 ? -0.196 5.132 -6.192 1.00 91.88 101 CYS A CA 1
ATOM 766 C C . CYS A 1 101 ? 0.094 6.292 -5.233 1.00 91.88 101 CYS A C 1
ATOM 768 O O . CYS A 1 101 ? 0.064 7.459 -5.630 1.00 91.88 101 CYS A O 1
ATOM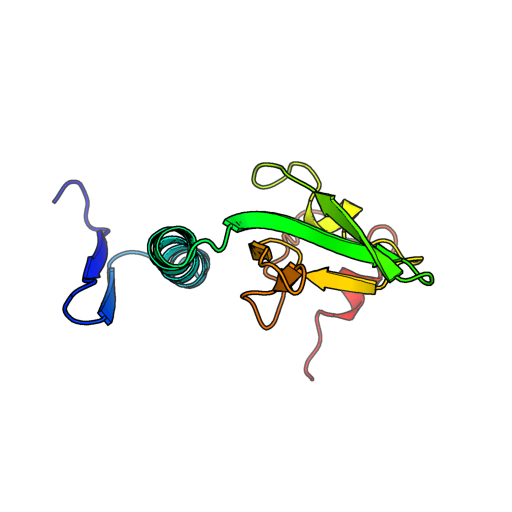 770 N N . TYR A 1 102 ? 0.422 5.980 -3.977 1.00 92.06 102 TYR A N 1
ATOM 771 C CA . TYR A 1 102 ? 0.825 6.971 -2.971 1.00 92.06 102 TYR A CA 1
ATOM 772 C C . TYR A 1 102 ? 2.344 6.921 -2.756 1.00 92.06 102 TYR A C 1
ATOM 774 O O . TYR A 1 102 ? 2.838 6.483 -1.715 1.00 92.06 102 TYR A O 1
ATOM 782 N N . ALA A 1 103 ? 3.084 7.326 -3.791 1.00 89.06 103 ALA A N 1
ATOM 783 C CA . ALA A 1 103 ? 4.539 7.225 -3.843 1.00 89.06 103 ALA A CA 1
ATOM 784 C C . ALA A 1 103 ? 5.248 8.243 -2.929 1.00 89.06 103 ALA A C 1
ATOM 786 O O . ALA A 1 103 ? 4.770 9.355 -2.692 1.00 89.06 103 ALA A O 1
ATOM 787 N N . LYS A 1 104 ? 6.434 7.871 -2.431 1.00 87.94 104 LYS A N 1
ATOM 788 C CA . LYS A 1 104 ? 7.337 8.799 -1.735 1.00 87.94 104 LYS A CA 1
ATOM 789 C C . LYS A 1 104 ? 8.053 9.676 -2.761 1.00 87.94 104 LYS A C 1
ATOM 791 O O . LYS A 1 104 ? 8.585 9.158 -3.730 1.00 87.94 104 LYS A O 1
ATOM 796 N N . CYS A 1 105 ? 8.129 10.977 -2.488 1.00 91.81 105 CYS A N 1
ATOM 797 C CA . CYS A 1 105 ? 8.784 11.941 -3.381 1.00 91.81 105 CYS A CA 1
ATOM 798 C C . CYS A 1 105 ? 10.105 12.502 -2.830 1.00 91.81 105 CYS A C 1
ATOM 800 O O . CYS A 1 105 ? 10.680 13.408 -3.429 1.00 91.81 105 CYS A O 1
ATOM 802 N N . ILE A 1 106 ? 10.574 12.018 -1.675 1.00 91.69 106 ILE A N 1
ATOM 803 C CA . ILE A 1 106 ? 11.882 12.418 -1.144 1.00 91.69 106 ILE A CA 1
ATOM 804 C C . ILE A 1 106 ? 12.977 11.956 -2.112 1.00 91.69 106 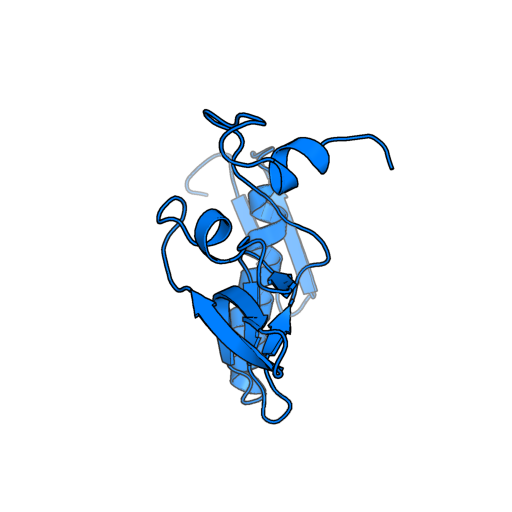ILE A C 1
ATOM 806 O O . ILE A 1 106 ? 12.968 10.805 -2.534 1.00 91.69 106 ILE A O 1
ATOM 810 N N . ASP A 1 107 ? 13.874 12.868 -2.492 1.00 91.75 107 ASP A N 1
ATOM 811 C CA . ASP A 1 107 ? 14.956 12.646 -3.467 1.00 91.75 107 ASP A CA 1
ATOM 812 C C . ASP A 1 107 ? 14.512 12.161 -4.861 1.00 91.75 107 ASP A C 1
ATOM 814 O O . ASP A 1 107 ? 15.341 11.698 -5.654 1.00 91.75 107 ASP A O 1
ATOM 818 N N . LEU A 1 108 ? 13.222 12.307 -5.188 1.00 92.19 108 LEU A N 1
ATOM 819 C CA . LEU A 1 108 ? 12.686 11.963 -6.499 1.00 92.19 108 LEU A CA 1
ATOM 820 C C . LEU A 1 108 ? 13.342 12.843 -7.568 1.00 92.19 108 LEU A C 1
ATOM 822 O O . LEU A 1 108 ? 13.310 14.073 -7.488 1.00 92.19 108 LEU A O 1
ATOM 826 N N . SER A 1 109 ? 13.900 12.215 -8.600 1.00 94.44 109 SER A N 1
ATOM 827 C CA . SER A 1 109 ? 14.412 12.911 -9.778 1.00 94.44 109 SER A CA 1
ATOM 828 C C . SER A 1 109 ? 13.914 12.247 -11.051 1.00 94.44 109 SER A C 1
ATOM 830 O O . SER A 1 109 ? 13.755 11.027 -11.121 1.00 94.44 109 SER A O 1
ATOM 832 N N . ARG A 1 110 ? 13.710 13.058 -12.092 1.00 95.19 110 ARG A N 1
ATOM 833 C CA . ARG A 1 110 ? 13.291 12.567 -13.409 1.00 95.19 110 ARG A CA 1
ATOM 834 C C . ARG A 1 110 ? 14.274 11.562 -14.011 1.00 95.19 110 ARG A C 1
ATOM 836 O O . ARG A 1 110 ? 13.865 10.692 -14.763 1.00 95.19 110 ARG A O 1
ATOM 843 N N . GLU A 1 111 ? 15.558 11.707 -13.705 1.00 94.25 111 GLU A N 1
ATOM 844 C CA . GLU A 1 111 ? 16.623 10.835 -14.211 1.00 94.25 111 GLU A CA 1
ATOM 845 C C . GLU A 1 111 ? 16.567 9.439 -13.587 1.00 94.25 111 GLU A C 1
ATOM 847 O O . GLU A 1 111 ? 16.792 8.455 -14.284 1.00 94.25 111 GLU A O 1
ATOM 852 N N . LYS A 1 112 ? 16.270 9.352 -12.283 1.00 88.50 112 LYS A N 1
ATOM 853 C CA . LYS A 1 112 ? 16.222 8.081 -11.549 1.00 88.50 112 LYS A CA 1
ATOM 854 C C . LYS A 1 112 ? 14.881 7.371 -11.710 1.00 88.50 112 LYS A C 1
ATOM 856 O O . LYS A 1 112 ? 14.856 6.155 -11.847 1.00 88.50 112 LYS A O 1
ATOM 861 N N . GLU A 1 113 ? 13.782 8.124 -11.669 1.00 88.62 113 GLU A N 1
ATOM 862 C CA . GLU A 1 113 ? 12.415 7.589 -11.616 1.00 88.62 113 GLU A CA 1
ATOM 863 C C . GLU A 1 113 ? 11.493 8.368 -12.578 1.00 88.62 113 GLU A C 1
ATOM 865 O O . GLU A 1 113 ? 10.591 9.097 -12.145 1.00 88.62 113 GLU A O 1
ATOM 870 N N . PRO A 1 114 ? 11.716 8.261 -13.904 1.00 91.06 114 PRO A N 1
ATOM 871 C CA . PRO A 1 114 ? 11.010 9.070 -14.896 1.00 91.06 114 PRO A CA 1
ATOM 872 C C . PRO A 1 114 ? 9.498 8.827 -14.905 1.00 91.06 114 PRO A C 1
ATOM 874 O O . PRO A 1 114 ? 8.746 9.785 -15.075 1.00 91.06 114 PRO A O 1
ATOM 877 N N . ASP A 1 115 ? 9.036 7.591 -14.701 1.00 89.62 115 ASP A N 1
ATOM 878 C CA . ASP A 1 115 ? 7.603 7.268 -14.725 1.00 89.62 115 ASP A CA 1
ATOM 879 C C . ASP A 1 115 ? 6.852 7.926 -13.563 1.00 89.62 115 ASP A C 1
ATOM 881 O O . A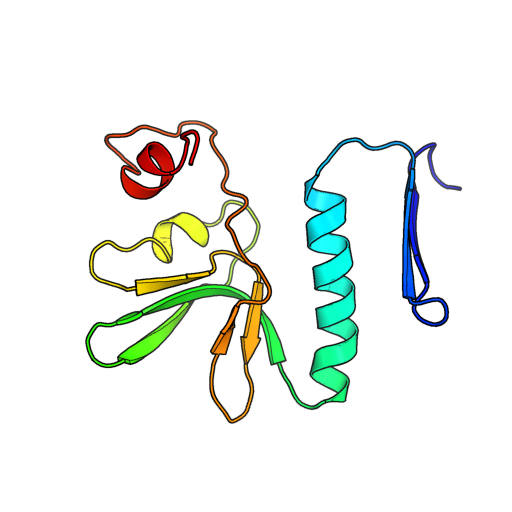SP A 1 115 ? 5.823 8.571 -13.775 1.00 89.62 115 ASP A O 1
ATOM 885 N N . ILE A 1 116 ? 7.412 7.855 -12.351 1.00 89.81 116 ILE A N 1
ATOM 886 C CA . ILE A 1 116 ? 6.838 8.501 -11.164 1.00 89.81 116 ILE A CA 1
ATOM 887 C C . ILE A 1 116 ? 6.896 10.022 -11.313 1.00 89.81 116 ILE A C 1
ATOM 889 O O . ILE A 1 116 ? 5.895 10.700 -11.085 1.00 89.81 116 ILE A O 1
ATOM 893 N N . TRP A 1 117 ? 8.028 10.571 -11.767 1.00 94.75 117 TRP A N 1
ATOM 894 C CA . TRP A 1 117 ? 8.165 12.010 -12.008 1.00 94.75 117 TRP A CA 1
ATOM 895 C C . TRP A 1 117 ? 7.127 12.530 -13.012 1.00 94.75 117 TRP A C 1
ATOM 897 O O . TRP A 1 117 ? 6.457 13.531 -12.764 1.00 94.75 117 TRP A O 1
ATOM 907 N N . ASN A 1 118 ? 6.966 11.846 -14.148 1.00 94.38 118 ASN A N 1
ATOM 908 C CA . ASN A 1 118 ? 6.063 12.269 -15.222 1.00 94.38 118 ASN A CA 1
ATOM 909 C C . ASN A 1 118 ? 4.573 12.055 -14.884 1.00 94.38 118 ASN A C 1
ATOM 911 O O . ASN A 1 118 ? 3.711 12.610 -15.578 1.00 94.38 118 ASN A O 1
ATOM 915 N N . ALA A 1 119 ? 4.260 11.266 -13.851 1.00 93.44 119 ALA A N 1
ATOM 916 C CA . ALA A 1 119 ? 2.906 11.102 -13.329 1.00 93.44 119 ALA A CA 1
ATOM 917 C C . ALA A 1 119 ? 2.439 12.316 -12.503 1.00 93.44 119 ALA A C 1
ATOM 919 O O . ALA A 1 119 ? 1.236 12.538 -12.374 1.00 93.44 119 ALA A O 1
ATOM 920 N N . ILE A 1 120 ? 3.363 13.138 -11.990 1.00 95.81 120 ILE A N 1
ATOM 921 C CA . ILE A 1 120 ? 3.044 14.356 -11.232 1.00 95.81 120 ILE A CA 1
ATOM 922 C C . ILE A 1 120 ? 2.682 15.479 -12.209 1.00 95.81 120 ILE A C 1
ATOM 924 O O . ILE A 1 120 ? 3.511 16.297 -12.610 1.00 95.81 120 ILE A O 1
ATOM 928 N N . LYS A 1 121 ? 1.417 15.514 -12.615 1.00 95.44 121 LYS A N 1
ATOM 929 C CA . LYS A 1 121 ? 0.850 16.542 -13.492 1.00 95.44 121 LYS A CA 1
ATOM 930 C C . LYS A 1 121 ? -0.657 16.640 -13.284 1.00 95.44 121 LYS A C 1
ATOM 932 O O . LYS A 1 121 ? -1.276 15.724 -12.754 1.00 95.44 121 LYS A O 1
ATOM 937 N N . PHE A 1 122 ? -1.243 17.747 -13.727 1.00 95.38 122 PHE A N 1
ATOM 938 C CA . PHE A 1 122 ? -2.691 17.832 -13.883 1.00 95.38 122 PHE A CA 1
ATOM 939 C C . PHE A 1 122 ? -3.126 16.922 -15.042 1.00 95.38 122 PHE A C 1
ATOM 941 O O . PHE A 1 122 ? -2.461 16.899 -16.083 1.00 95.38 122 PHE A O 1
ATOM 948 N N . GLY A 1 123 ? -4.207 16.173 -14.856 1.00 68.38 123 GLY A N 1
ATOM 949 C CA . GLY A 1 123 ? -4.742 15.217 -15.823 1.00 68.38 123 GLY A CA 1
ATOM 950 C C . GLY A 1 123 ? -6.227 15.026 -15.606 1.00 68.38 123 GLY A C 1
ATOM 951 O O . GLY A 1 123 ? -6.613 14.890 -14.425 1.00 68.38 123 GLY A O 1
#

Organism: Gossypium aridum (NCBI:txid34290)

Foldseek 3Di:
DPDQWDWDADPVVRDIDTGDDPDPVSVVVNVLVVCCVPQVVVVKDKAFWWWWAAPVGDIDTGDDDPPPCRQVVQPDPRTGGQARTIWIQDPVGIHHPDPDHPDDCVVDDCVRRVPVVVVPDDD